Protein AF-A0A967H372-F1 (afdb_monomer_lite)

Structure (mmCIF, N/CA/C/O backbone):
data_AF-A0A967H372-F1
#
_entry.id   AF-A0A967H372-F1
#
loop_
_atom_site.group_PDB
_atom_site.id
_atom_site.type_symbol
_atom_site.label_atom_id
_atom_site.label_alt_id
_atom_site.label_comp_id
_atom_site.label_asym_id
_atom_site.label_entity_id
_atom_site.label_seq_id
_atom_site.pdbx_PDB_ins_code
_atom_site.Cartn_x
_atom_site.Cartn_y
_atom_site.Cartn_z
_atom_site.occupancy
_atom_site.B_iso_or_equiv
_atom_site.auth_seq_id
_atom_site.auth_comp_id
_atom_site.auth_asym_id
_atom_site.auth_atom_id
_atom_site.pdbx_PDB_model_num
ATOM 1 N N . SER A 1 1 ? 18.401 26.471 -6.586 1.00 37.19 1 SER A N 1
ATOM 2 C CA . SER A 1 1 ? 17.224 25.940 -5.876 1.00 37.19 1 SER A CA 1
ATOM 3 C C . SER A 1 1 ? 16.821 24.641 -6.549 1.00 37.19 1 SER A C 1
ATOM 5 O O . SER A 1 1 ? 16.124 24.672 -7.554 1.00 37.19 1 SER A O 1
ATOM 7 N N . THR A 1 2 ? 17.350 23.519 -6.067 1.00 37.66 2 THR A N 1
ATOM 8 C CA . THR A 1 2 ? 16.960 22.183 -6.534 1.00 37.66 2 THR A CA 1
ATOM 9 C C . THR A 1 2 ? 15.932 21.659 -5.548 1.00 37.66 2 THR A C 1
ATOM 11 O O . THR A 1 2 ? 16.202 21.631 -4.350 1.00 37.66 2 THR A O 1
ATOM 14 N N . SER A 1 3 ? 14.740 21.366 -6.053 1.00 44.00 3 SER A N 1
ATOM 15 C CA . SER A 1 3 ? 13.617 20.819 -5.302 1.00 44.00 3 SER A CA 1
ATOM 16 C C . SER A 1 3 ? 13.904 19.352 -4.998 1.00 44.00 3 SER A C 1
ATOM 18 O O . SER A 1 3 ? 14.007 18.556 -5.928 1.00 44.00 3 SER A O 1
ATOM 20 N N . ASP A 1 4 ? 14.081 19.033 -3.719 1.00 48.94 4 ASP A N 1
ATOM 21 C CA . ASP A 1 4 ? 14.175 17.662 -3.220 1.00 48.94 4 ASP A CA 1
ATOM 22 C C . ASP A 1 4 ? 12.768 17.050 -3.221 1.00 48.94 4 ASP A C 1
ATOM 24 O O . ASP A 1 4 ? 11.812 17.666 -2.734 1.00 48.94 4 ASP A O 1
ATOM 28 N N . ASP A 1 5 ? 12.649 15.871 -3.826 1.00 51.34 5 ASP A N 1
ATOM 29 C CA . ASP A 1 5 ? 11.422 15.088 -3.913 1.00 51.34 5 ASP A CA 1
ATOM 30 C C . ASP A 1 5 ? 10.842 14.844 -2.515 1.00 51.34 5 ASP A C 1
ATOM 32 O O . ASP A 1 5 ? 11.528 14.410 -1.589 1.00 51.34 5 ASP A O 1
ATOM 36 N N . GLY A 1 6 ? 9.554 15.157 -2.369 1.00 54.81 6 GLY A N 1
ATOM 37 C CA . GLY A 1 6 ? 8.835 15.179 -1.101 1.00 54.81 6 GLY A CA 1
ATOM 38 C C . GLY A 1 6 ? 8.739 13.814 -0.423 1.00 54.81 6 GLY A C 1
ATOM 39 O O . GLY A 1 6 ? 7.721 13.132 -0.524 1.00 54.81 6 GLY A O 1
ATOM 40 N N . ALA A 1 7 ? 9.755 13.456 0.356 1.00 52.56 7 ALA A N 1
ATOM 41 C CA . ALA A 1 7 ? 9.622 12.501 1.442 1.00 52.56 7 ALA A CA 1
ATOM 42 C C . ALA A 1 7 ? 8.916 13.203 2.613 1.00 52.56 7 ALA A C 1
ATOM 44 O O . ALA A 1 7 ? 9.516 13.978 3.357 1.00 52.56 7 ALA A O 1
ATOM 45 N N . VAL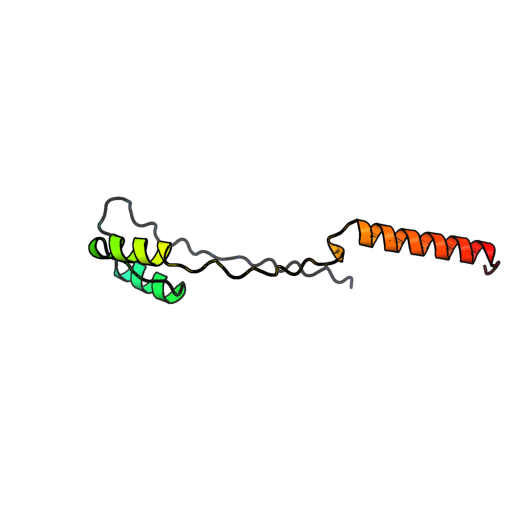 A 1 8 ? 7.613 12.963 2.764 1.00 54.59 8 VAL A N 1
ATOM 46 C CA . VAL A 1 8 ? 6.862 13.443 3.931 1.00 54.59 8 VAL A CA 1
ATOM 47 C C . VAL A 1 8 ? 7.182 12.530 5.114 1.00 54.59 8 VAL A C 1
ATOM 49 O O . VAL A 1 8 ? 6.526 11.513 5.340 1.00 54.59 8 VAL A O 1
ATOM 52 N N . GLU A 1 9 ? 8.218 12.885 5.870 1.00 55.53 9 GLU A N 1
ATOM 53 C CA . GLU A 1 9 ? 8.563 12.223 7.127 1.00 55.53 9 GLU A CA 1
ATOM 54 C C . GLU A 1 9 ? 7.509 12.572 8.192 1.00 55.53 9 GLU A C 1
ATOM 56 O O . GLU A 1 9 ? 7.556 13.609 8.855 1.00 55.53 9 GLU A O 1
ATOM 61 N N . THR A 1 10 ? 6.499 11.712 8.336 1.00 51.78 10 THR A N 1
ATOM 62 C CA . THR A 1 10 ? 5.481 11.863 9.382 1.00 51.78 10 THR A CA 1
ATOM 63 C C . THR A 1 10 ? 5.977 11.205 10.661 1.00 51.78 10 THR A C 1
ATOM 65 O O . THR A 1 10 ? 5.905 9.989 10.831 1.00 51.78 10 THR A O 1
ATOM 68 N N . LYS A 1 11 ? 6.468 12.020 11.594 1.00 49.56 11 LYS A N 1
ATOM 69 C CA . LYS A 1 11 ? 6.798 11.571 12.948 1.00 49.56 11 LYS A CA 1
ATOM 70 C C . LYS A 1 11 ? 5.505 11.311 13.722 1.00 49.56 11 LYS A C 1
ATOM 72 O O . LYS A 1 11 ? 4.915 12.236 14.277 1.00 49.56 11 LYS A O 1
ATOM 77 N N . ILE A 1 12 ? 5.064 10.055 13.780 1.00 55.81 12 ILE A N 1
ATOM 78 C CA . ILE A 1 12 ? 3.976 9.658 14.680 1.00 55.81 12 ILE A CA 1
ATOM 79 C C . ILE A 1 12 ? 4.515 9.714 16.109 1.00 55.81 12 ILE A C 1
ATOM 81 O O . ILE A 1 12 ? 5.259 8.840 16.552 1.00 55.81 12 ILE A O 1
ATOM 85 N N . ILE A 1 13 ? 4.168 10.779 16.833 1.00 48.78 13 ILE A N 1
ATOM 86 C CA . ILE A 1 13 ? 4.427 10.874 18.269 1.00 48.78 13 ILE A CA 1
ATOM 87 C C . ILE A 1 13 ? 3.372 10.018 18.967 1.00 48.78 13 ILE A C 1
ATOM 89 O O . ILE A 1 13 ? 2.345 10.516 19.418 1.00 48.78 13 ILE A O 1
ATOM 93 N N . ALA A 1 14 ? 3.621 8.713 19.047 1.00 53.38 14 ALA A N 1
ATOM 94 C CA . ALA A 1 14 ? 2.945 7.875 20.022 1.00 53.38 14 ALA A CA 1
ATOM 95 C C . ALA A 1 14 ? 3.471 8.300 21.400 1.00 53.38 14 ALA A C 1
ATOM 97 O O . ALA A 1 14 ? 4.537 7.861 21.834 1.00 53.38 14 ALA A O 1
ATOM 98 N N . GLN A 1 15 ? 2.781 9.236 22.060 1.00 52.38 15 GLN A N 1
ATOM 99 C CA . 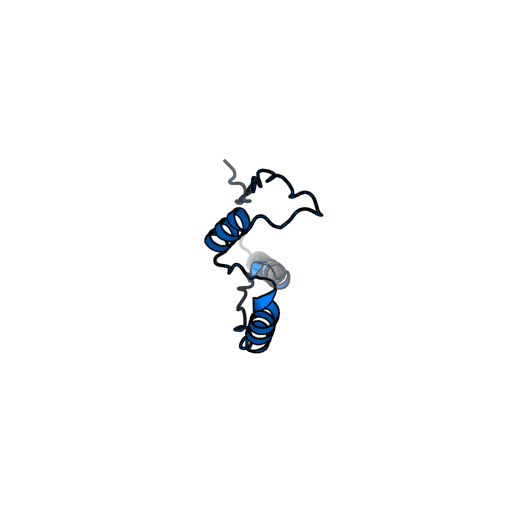GLN A 1 15 ? 3.010 9.480 23.480 1.00 52.38 15 GLN A CA 1
ATOM 100 C C . GLN A 1 15 ? 2.786 8.142 24.182 1.00 52.38 15 GLN A C 1
ATOM 102 O O . GLN A 1 15 ? 1.706 7.564 24.065 1.00 52.38 15 GLN A O 1
ATOM 107 N N . GLY A 1 16 ? 3.832 7.613 24.820 1.00 51.44 16 GLY A N 1
ATOM 108 C CA . GLY A 1 16 ? 3.777 6.343 25.531 1.00 51.44 16 GLY A CA 1
ATOM 109 C C . GLY A 1 16 ? 2.704 6.408 26.608 1.00 51.44 16 GLY A C 1
ATOM 110 O O . GLY A 1 16 ? 2.951 6.905 27.703 1.00 51.44 16 GLY A O 1
ATOM 111 N N . THR A 1 17 ? 1.506 5.936 26.272 1.00 53.06 17 THR A N 1
ATOM 112 C CA . THR A 1 17 ? 0.434 5.721 27.234 1.00 53.06 17 THR A CA 1
ATOM 113 C C . THR A 1 17 ? 0.908 4.647 28.195 1.00 53.06 17 THR A C 1
ATOM 115 O O . THR A 1 17 ? 1.465 3.624 27.795 1.00 53.06 17 THR A O 1
ATOM 118 N N . GLN A 1 18 ? 0.744 4.944 29.478 1.00 55.00 18 GLN A N 1
ATOM 119 C CA . GLN A 1 18 ? 1.062 4.088 30.605 1.00 55.00 18 GLN A CA 1
ATOM 120 C C . GLN A 1 18 ? 0.578 2.658 30.331 1.00 55.00 18 GLN A C 1
ATOM 122 O O . GLN A 1 18 ? -0.622 2.403 30.307 1.00 55.00 18 GLN A O 1
ATOM 127 N N . ILE A 1 19 ? 1.519 1.740 30.090 1.00 57.28 19 ILE A N 1
ATOM 128 C CA . ILE A 1 19 ? 1.218 0.323 29.868 1.00 57.28 19 ILE A CA 1
ATOM 129 C C . ILE A 1 19 ? 0.488 -0.173 31.118 1.00 57.28 19 ILE A C 1
ATOM 131 O O . ILE A 1 19 ? 1.047 -0.132 32.221 1.00 57.28 19 ILE A O 1
ATOM 135 N N . GLU A 1 20 ? -0.769 -0.592 30.964 1.00 57.34 20 GLU A N 1
ATOM 136 C CA . GLU A 1 20 ? -1.514 -1.232 32.043 1.00 57.34 20 GLU A CA 1
ATOM 137 C C . GLU A 1 20 ? -0.701 -2.422 32.558 1.00 57.34 20 GLU A C 1
ATOM 139 O O . GLU A 1 20 ? -0.237 -3.264 31.789 1.00 57.34 20 GLU A O 1
ATOM 144 N N . LYS A 1 21 ? -0.459 -2.473 33.872 1.00 58.47 21 LYS A N 1
ATOM 145 C CA . LYS A 1 21 ? 0.305 -3.567 34.475 1.00 58.47 21 LYS A CA 1
ATOM 146 C C . LYS A 1 21 ? -0.493 -4.861 34.322 1.00 58.47 21 LYS A C 1
ATOM 148 O O . LYS A 1 21 ? -1.502 -5.036 35.006 1.00 58.47 21 LYS A O 1
ATOM 153 N N . THR A 1 22 ? -0.007 -5.764 33.473 1.00 57.97 22 THR A N 1
ATOM 154 C CA . THR A 1 22 ? -0.528 -7.123 33.280 1.00 57.97 22 THR A CA 1
ATOM 155 C C . THR A 1 22 ? -0.858 -7.766 34.633 1.00 57.97 22 THR A C 1
ATOM 157 O O . THR A 1 22 ? 0.031 -7.925 35.470 1.00 57.97 22 THR A O 1
ATOM 160 N N . GLY A 1 23 ? -2.136 -8.090 34.869 1.00 59.75 23 GLY A N 1
ATOM 161 C CA . GLY A 1 23 ? -2.622 -8.723 36.107 1.00 59.75 23 GLY A CA 1
ATOM 162 C C . GLY A 1 23 ? -3.626 -7.913 36.942 1.00 59.75 23 GLY A C 1
ATOM 163 O O . GLY A 1 23 ? -4.131 -8.442 37.927 1.00 59.75 23 GLY A O 1
ATOM 164 N N . HIS A 1 24 ? -3.941 -6.669 36.569 1.00 58.75 24 HIS A N 1
ATOM 165 C CA . HIS A 1 24 ? -5.040 -5.888 37.165 1.00 58.75 24 HIS A CA 1
ATOM 166 C C . HIS A 1 24 ? -6.290 -5.949 36.270 1.00 58.75 24 HIS A C 1
ATOM 168 O O . HIS A 1 24 ? -6.142 -6.171 35.066 1.00 58.75 24 HIS A O 1
ATOM 174 N N . PRO A 1 25 ? -7.510 -5.786 36.822 1.00 64.38 25 PRO A N 1
ATOM 175 C CA . PRO A 1 25 ? -8.723 -5.713 36.009 1.00 64.38 25 PRO A CA 1
ATOM 176 C C . PRO A 1 25 ? -8.568 -4.637 34.928 1.00 64.38 25 PRO A C 1
ATOM 178 O O . PRO A 1 25 ? -8.051 -3.555 35.209 1.00 64.38 25 PRO A O 1
ATOM 181 N N . ALA A 1 26 ? -8.986 -4.965 33.701 1.00 70.56 26 ALA A N 1
ATOM 182 C CA . ALA A 1 26 ? -8.935 -4.052 32.562 1.00 70.56 26 ALA A CA 1
ATOM 183 C C . ALA A 1 26 ? -9.627 -2.725 32.904 1.00 70.56 26 ALA A C 1
ATOM 185 O O . ALA A 1 26 ? -10.602 -2.728 33.658 1.00 70.56 26 ALA A O 1
ATOM 186 N N . ARG A 1 27 ? -9.140 -1.607 32.353 1.00 79.19 27 ARG A N 1
ATOM 187 C CA . ARG A 1 27 ? -9.759 -0.286 32.533 1.00 79.19 27 ARG A CA 1
ATOM 188 C C . ARG A 1 27 ? -10.805 -0.043 31.435 1.00 79.19 27 ARG A C 1
ATOM 190 O O . ARG A 1 27 ? -10.442 0.353 30.324 1.00 79.19 27 ARG A O 1
ATOM 197 N N . PRO A 1 28 ? -12.103 -0.305 31.685 1.00 78.88 28 PRO A N 1
ATOM 198 C CA . PRO A 1 28 ? -13.134 -0.190 30.653 1.00 78.88 28 PRO A CA 1
ATOM 199 C C . PRO A 1 28 ? -13.314 1.253 30.159 1.00 78.88 28 PRO A C 1
ATOM 201 O O . PRO A 1 28 ? -13.719 1.455 29.020 1.00 78.88 28 PRO A O 1
ATOM 204 N N . ASP A 1 29 ? -12.969 2.241 30.990 1.00 80.25 29 ASP A N 1
ATOM 205 C CA . ASP A 1 29 ? -12.917 3.668 30.663 1.00 80.25 29 ASP A CA 1
ATOM 206 C C . ASP A 1 29 ? -11.955 3.958 29.502 1.00 80.25 29 ASP A C 1
ATOM 208 O O . ASP A 1 29 ? -12.331 4.617 28.535 1.00 80.25 29 ASP A O 1
ATOM 212 N N . VAL A 1 30 ? -10.743 3.400 29.552 1.00 83.12 30 VAL A N 1
ATOM 213 C CA . VAL A 1 30 ? -9.721 3.598 28.510 1.00 83.12 30 VAL A CA 1
ATOM 214 C C . VAL A 1 30 ? -10.081 2.830 27.238 1.00 83.12 30 VAL A C 1
ATOM 216 O O . VAL A 1 30 ? -9.907 3.332 26.129 1.00 83.12 30 VAL A O 1
ATOM 219 N N . LEU A 1 31 ? -10.625 1.618 27.378 1.00 83.81 31 LEU A N 1
ATOM 220 C CA . LEU A 1 31 ? -11.089 0.828 26.235 1.00 83.81 31 LEU A CA 1
ATOM 221 C C . LEU A 1 31 ? -12.230 1.528 25.484 1.00 83.81 31 LEU A C 1
ATOM 223 O O . LEU A 1 31 ? -12.253 1.491 24.253 1.00 83.81 31 LEU A O 1
ATOM 227 N N . ALA A 1 32 ? -13.140 2.192 26.203 1.00 84.56 32 ALA A N 1
ATOM 228 C CA . ALA A 1 32 ? -14.211 2.985 25.606 1.00 84.56 32 ALA A CA 1
ATOM 229 C C . ALA A 1 32 ? -13.656 4.146 24.772 1.00 84.56 32 ALA A C 1
ATOM 231 O O . ALA A 1 32 ? -14.013 4.269 23.600 1.00 84.56 32 ALA A O 1
ATOM 232 N N . GLU A 1 33 ? -12.717 4.918 25.319 1.00 82.69 33 GLU A N 1
ATOM 233 C CA . GLU A 1 33 ? -12.067 6.021 24.600 1.00 82.69 33 GLU A CA 1
ATOM 234 C C . GLU A 1 33 ? -11.321 5.532 23.344 1.00 82.69 33 GLU A C 1
ATOM 236 O O . GLU A 1 33 ? -11.479 6.077 22.249 1.00 82.69 33 GLU A O 1
ATOM 241 N N . LEU A 1 34 ? -10.561 4.439 23.460 1.00 84.12 34 LEU A N 1
ATOM 242 C CA . LEU A 1 34 ? -9.850 3.846 22.324 1.00 84.12 34 LEU A CA 1
ATOM 243 C C . LEU A 1 34 ? -10.805 3.333 21.241 1.00 84.12 34 LEU A C 1
ATOM 245 O O . LEU A 1 34 ? -10.503 3.439 20.048 1.00 84.12 34 LEU A O 1
ATOM 249 N N . SER A 1 35 ? -11.954 2.780 21.631 1.00 85.12 35 SER A N 1
ATOM 250 C CA . SER A 1 35 ? -12.964 2.311 20.681 1.00 85.12 35 SER A CA 1
ATOM 251 C C . SER A 1 35 ? -13.584 3.468 19.893 1.00 85.12 35 SER A C 1
ATOM 253 O O . SER A 1 35 ? -13.758 3.349 18.681 1.00 85.12 35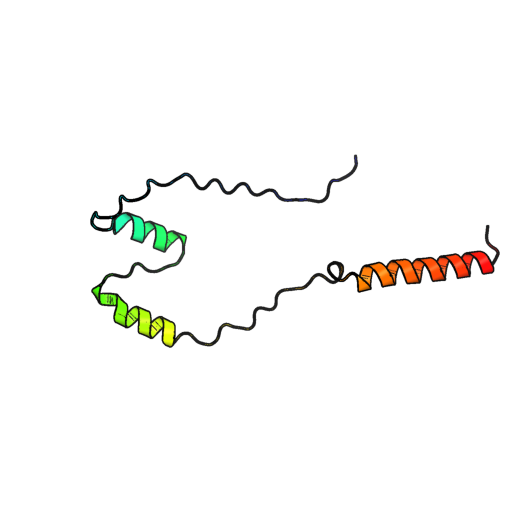 SER A O 1
ATOM 255 N N . GLU A 1 36 ? -13.804 4.620 20.533 1.00 84.88 36 GLU A N 1
ATOM 256 C CA . GLU A 1 36 ? -14.323 5.823 19.881 1.00 84.88 36 GLU A CA 1
ATOM 257 C C . GLU A 1 36 ? -13.336 6.358 18.832 1.00 84.88 36 GLU A C 1
ATOM 259 O O . GLU A 1 36 ? -13.715 6.631 17.690 1.00 84.88 36 GLU A O 1
ATOM 264 N N . VAL A 1 37 ? -12.044 6.415 19.175 1.00 86.50 37 VAL A N 1
ATOM 265 C CA . VAL A 1 37 ? -10.990 6.907 18.273 1.00 86.50 37 VAL A CA 1
ATOM 266 C C . VAL A 1 37 ? -10.727 5.946 17.107 1.00 86.50 37 VAL A C 1
ATOM 268 O O . VAL A 1 37 ? -10.543 6.381 15.968 1.00 86.50 37 VAL A O 1
ATOM 271 N N . SER A 1 38 ? -10.722 4.636 17.361 1.00 82.50 38 SER A N 1
ATOM 272 C CA . SER A 1 38 ? -10.462 3.608 16.339 1.00 82.50 38 SER A CA 1
ATOM 273 C C . SER A 1 38 ? -11.692 3.234 15.505 1.00 82.50 38 SER A C 1
ATOM 275 O O . SER A 1 38 ? -11.560 2.466 14.550 1.00 82.50 38 SER A O 1
ATOM 277 N N . ARG A 1 39 ? -12.878 3.772 15.841 1.00 83.06 39 ARG A N 1
ATOM 278 C CA . ARG A 1 39 ? -14.188 3.312 15.335 1.00 83.06 39 ARG A CA 1
ATOM 279 C C . ARG A 1 39 ? -14.419 1.814 15.588 1.00 83.06 39 ARG A C 1
ATOM 281 O O . ARG A 1 39 ? -15.051 1.133 14.783 1.00 83.06 39 ARG A O 1
ATOM 288 N N . GLY A 1 40 ? -13.853 1.307 16.680 1.00 84.00 40 GLY A N 1
ATOM 289 C CA . GLY A 1 40 ? -14.025 -0.056 17.163 1.00 84.00 40 GLY A CA 1
ATOM 290 C C . GLY A 1 40 ? -15.208 -0.186 18.125 1.00 84.00 40 GLY A C 1
ATOM 291 O O . GLY A 1 40 ? -15.999 0.736 18.305 1.00 84.00 40 GLY A O 1
ATOM 292 N N . LYS A 1 41 ? -15.314 -1.345 18.776 1.00 83.81 41 LYS A N 1
ATOM 293 C CA . LYS A 1 41 ? -16.348 -1.668 19.771 1.00 83.81 41 LYS A CA 1
ATOM 294 C C . LYS A 1 41 ? -15.680 -2.261 21.011 1.00 83.81 41 LYS A C 1
ATOM 296 O O . LYS A 1 41 ? -14.810 -3.119 20.876 1.00 83.8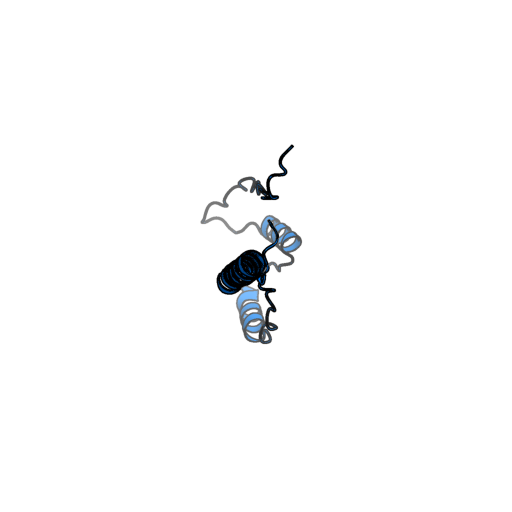1 41 LYS A O 1
ATOM 301 N N . VAL A 1 42 ? -16.084 -1.818 22.204 1.00 85.31 42 VAL A N 1
ATOM 302 C CA . VAL A 1 42 ? -15.692 -2.465 23.468 1.00 85.31 42 VAL A CA 1
ATOM 303 C C . VAL A 1 42 ? -16.510 -3.739 23.636 1.00 85.31 42 VAL A C 1
ATOM 305 O O . VAL A 1 42 ? -17.729 -3.715 23.484 1.00 85.31 42 VAL A O 1
ATOM 308 N N . VAL A 1 43 ? -15.838 -4.847 23.935 1.00 84.12 43 VAL A N 1
ATOM 309 C CA . VAL A 1 43 ? -16.445 -6.176 24.067 1.00 84.12 43 VAL A CA 1
ATOM 310 C C . VAL A 1 43 ? -16.122 -6.707 25.456 1.00 84.12 43 VAL A C 1
ATOM 312 O O . VAL A 1 43 ? -14.970 -6.640 25.890 1.00 84.12 43 VAL A O 1
ATOM 315 N N . THR A 1 44 ? -17.134 -7.197 26.170 1.00 84.81 44 THR A N 1
ATOM 316 C CA . THR A 1 44 ? -16.948 -7.830 27.481 1.00 84.81 44 THR A CA 1
ATOM 317 C C . THR A 1 44 ? -16.723 -9.337 27.329 1.00 84.81 44 THR A C 1
ATOM 319 O O . THR A 1 44 ? -16.892 -9.890 26.244 1.00 84.81 44 THR A O 1
ATOM 322 N N . ALA A 1 45 ? -16.323 -10.025 28.404 1.00 81.81 45 ALA A N 1
ATOM 323 C CA . ALA A 1 45 ? -16.089 -11.473 28.356 1.00 81.81 45 ALA A CA 1
ATOM 324 C C . ALA A 1 45 ? -17.342 -12.267 27.933 1.00 81.81 45 ALA A C 1
ATOM 326 O O . ALA A 1 45 ? -17.213 -13.281 27.252 1.00 81.81 45 ALA A O 1
ATOM 327 N N . ASP A 1 46 ? -18.533 -11.771 28.276 1.00 85.25 46 ASP A N 1
ATOM 328 C CA . ASP A 1 46 ? -19.815 -12.401 27.945 1.00 85.25 46 ASP A CA 1
ATOM 329 C C . ASP A 1 46 ? -20.200 -12.227 26.460 1.00 85.25 46 ASP A C 1
ATOM 331 O O . ASP A 1 46 ? -20.989 -12.999 25.921 1.00 85.25 46 ASP A O 1
ATOM 335 N N . ASP A 1 47 ? -19.610 -11.246 25.769 1.00 84.50 47 ASP A N 1
ATOM 336 C CA . ASP A 1 47 ? -19.915 -10.908 24.372 1.00 84.50 47 ASP A CA 1
ATOM 337 C C . ASP A 1 47 ? -18.988 -11.610 23.357 1.00 84.50 47 ASP A C 1
ATOM 339 O O . ASP A 1 47 ? -19.136 -11.431 22.142 1.00 84.50 47 ASP A O 1
ATOM 343 N N . LEU A 1 48 ? -18.011 -12.396 23.829 1.00 85.25 48 LEU A N 1
ATOM 344 C CA . LEU A 1 48 ? -16.984 -13.019 22.984 1.00 85.25 48 LEU A CA 1
ATOM 345 C C . LEU A 1 48 ? -17.569 -13.984 21.947 1.00 85.25 48 LEU A C 1
ATOM 347 O O . LEU A 1 48 ? -17.128 -13.979 20.797 1.00 85.25 48 LEU A O 1
ATOM 351 N N . ASP A 1 49 ? -18.581 -14.768 22.320 1.00 85.62 49 ASP A N 1
ATOM 352 C CA . ASP A 1 49 ? -19.236 -15.709 21.403 1.00 85.62 49 ASP A CA 1
ATOM 353 C C . ASP A 1 49 ? -19.980 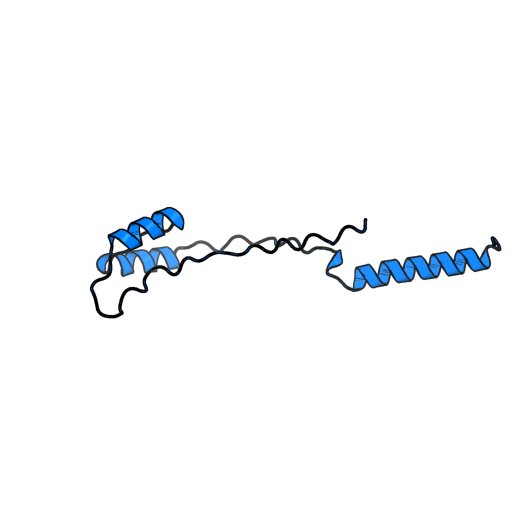-14.980 20.276 1.00 85.62 49 ASP A C 1
ATOM 355 O O . ASP A 1 49 ? -19.939 -15.392 19.112 1.00 85.62 49 ASP A O 1
ATOM 359 N N . ALA A 1 50 ? -20.626 -13.855 20.598 1.00 86.50 50 ALA A N 1
ATOM 360 C CA . ALA A 1 50 ? -21.312 -13.022 19.617 1.00 86.50 50 ALA A CA 1
ATOM 361 C C . ALA A 1 50 ? -20.315 -12.339 18.666 1.00 86.50 50 ALA A C 1
ATOM 363 O O . ALA A 1 50 ? -20.544 -12.315 17.457 1.00 86.50 50 ALA A O 1
ATOM 364 N N . LEU A 1 51 ? -19.187 -11.847 19.194 1.00 87.31 51 LEU A N 1
ATOM 365 C CA . LEU A 1 51 ? -18.105 -11.267 18.395 1.00 87.31 51 LEU A CA 1
ATOM 366 C C . LEU A 1 51 ? -17.486 -12.299 17.446 1.00 87.31 51 LEU A C 1
ATOM 368 O O . LEU A 1 51 ? -17.260 -12.003 16.276 1.00 87.31 51 LEU A O 1
ATOM 372 N N . ALA A 1 52 ? -17.211 -13.510 17.935 1.00 85.62 52 ALA A N 1
ATOM 373 C CA . ALA A 1 52 ? -16.647 -14.573 17.112 1.00 85.62 52 ALA A CA 1
ATOM 374 C C . ALA A 1 52 ? -17.567 -14.876 15.925 1.00 85.62 52 ALA A C 1
ATOM 376 O O . ALA A 1 52 ? -17.109 -14.947 14.786 1.00 85.62 52 ALA A O 1
ATOM 377 N N . ARG A 1 53 ? -18.875 -14.981 16.178 1.00 88.94 53 ARG A N 1
ATOM 378 C CA . ARG A 1 53 ? -19.875 -15.189 15.131 1.00 88.94 53 ARG A CA 1
ATOM 379 C C . ARG A 1 53 ? -19.918 -14.041 14.122 1.00 88.94 53 ARG A C 1
ATOM 381 O O . ARG A 1 53 ? -19.917 -14.309 12.927 1.00 88.94 53 ARG A O 1
ATOM 388 N N . GLU A 1 54 ? -19.891 -12.795 14.587 1.00 86.31 54 GLU A N 1
ATOM 389 C CA . GLU A 1 54 ? -19.828 -11.600 13.733 1.00 86.31 54 GLU A CA 1
ATOM 390 C C . GLU A 1 54 ? -18.593 -11.624 12.814 1.00 86.31 54 GLU A C 1
ATOM 392 O O . GLU A 1 54 ? -18.700 -11.331 11.626 1.00 86.31 54 GLU A O 1
ATOM 397 N N . ILE A 1 55 ? -17.435 -12.055 13.332 1.00 85.88 55 ILE A N 1
ATOM 398 C CA . ILE A 1 55 ? -16.202 -12.203 12.545 1.00 85.88 55 ILE A CA 1
ATOM 399 C C . ILE A 1 55 ? -16.343 -13.296 11.475 1.00 85.88 55 ILE A C 1
ATOM 401 O O . ILE A 1 55 ? -15.880 -13.117 10.351 1.00 85.88 55 ILE A O 1
ATOM 405 N N . TYR A 1 56 ? -16.980 -14.424 11.796 1.00 85.31 56 TYR A N 1
ATOM 406 C CA . TYR A 1 56 ? -17.210 -15.499 10.822 1.00 85.31 56 TYR A CA 1
ATOM 407 C C . TYR A 1 56 ? -18.256 -15.143 9.758 1.00 85.31 56 TYR A C 1
ATOM 409 O O . TYR A 1 56 ? -18.202 -15.677 8.653 1.00 85.31 56 TYR A O 1
ATOM 417 N N . GLU A 1 57 ? -19.197 -14.255 10.079 1.00 90.06 57 GLU A N 1
ATOM 418 C CA . GLU A 1 57 ? -20.237 -13.776 9.163 1.00 90.06 57 GLU A CA 1
ATOM 419 C C . GLU A 1 57 ? -19.773 -12.583 8.302 1.00 90.06 57 GLU A C 1
ATOM 421 O O . GLU A 1 57 ? -20.532 -12.108 7.451 1.00 90.06 57 GLU A O 1
ATOM 426 N N . LEU A 1 58 ? -18.530 -12.107 8.475 1.00 85.06 58 LEU A N 1
ATOM 427 C CA . LEU A 1 58 ? -17.965 -11.046 7.642 1.00 85.06 58 LEU A CA 1
ATOM 428 C C . LEU A 1 58 ? -17.987 -11.468 6.161 1.00 85.06 58 LEU A C 1
ATOM 430 O O . LEU A 1 58 ? -17.444 -12.519 5.807 1.00 85.06 58 LEU A O 1
ATOM 434 N N . PRO A 1 59 ? -18.576 -10.650 5.269 1.00 83.06 59 PRO A N 1
ATOM 435 C CA . PRO A 1 59 ? -18.535 -10.919 3.841 1.00 83.06 59 PRO A CA 1
ATOM 436 C C . PRO A 1 59 ? -17.092 -10.852 3.338 1.00 83.06 59 PRO A C 1
ATOM 438 O O . PRO A 1 59 ? -16.252 -10.158 3.920 1.00 83.06 59 PRO A O 1
ATOM 441 N N . GLU A 1 60 ? -16.815 -11.530 2.222 1.00 81.50 60 GLU A N 1
ATOM 442 C CA . GLU A 1 60 ? -15.495 -11.469 1.599 1.00 81.50 60 GLU A CA 1
ATOM 443 C C . GLU A 1 60 ? -15.059 -10.005 1.402 1.00 81.50 60 GLU A C 1
ATOM 445 O O . GLU A 1 60 ? -15.843 -9.176 0.912 1.00 81.50 60 GLU A O 1
ATOM 450 N N . PRO A 1 61 ? -13.825 -9.651 1.808 1.00 79.00 61 PRO A N 1
ATOM 451 C CA . PRO A 1 61 ? -13.343 -8.291 1.675 1.00 79.00 61 PRO A CA 1
ATOM 452 C C . PRO A 1 61 ? -13.376 -7.895 0.201 1.00 79.00 61 PRO A C 1
ATOM 454 O O . PRO A 1 61 ? -12.953 -8.651 -0.675 1.00 79.00 61 PRO A O 1
ATOM 457 N N . ARG A 1 62 ? -13.869 -6.684 -0.083 1.00 80.75 62 ARG A N 1
ATOM 458 C CA . ARG A 1 62 ? -13.872 -6.166 -1.455 1.00 80.75 62 ARG A CA 1
ATOM 459 C C . ARG A 1 62 ? -12.446 -6.208 -2.016 1.00 80.75 62 ARG A C 1
ATOM 461 O O . ARG A 1 62 ? -11.521 -5.841 -1.285 1.00 80.75 62 ARG A O 1
ATOM 468 N N . PRO A 1 63 ? -12.264 -6.590 -3.294 1.00 79.69 63 PRO A N 1
ATOM 469 C CA . PRO A 1 63 ? -10.952 -6.571 -3.920 1.00 79.69 63 PRO A CA 1
ATOM 470 C C . PRO A 1 63 ? -10.362 -5.169 -3.775 1.00 79.69 63 PRO A C 1
ATOM 472 O O . PRO A 1 63 ? -10.938 -4.178 -4.232 1.00 79.69 63 PRO A O 1
ATOM 475 N N . GLN A 1 64 ? -9.237 -5.083 -3.071 1.00 83.00 64 GLN A N 1
ATOM 476 C CA . GLN A 1 64 ? -8.526 -3.828 -2.891 1.00 83.00 64 GLN A CA 1
ATOM 477 C C . GLN A 1 64 ? -7.775 -3.543 -4.185 1.00 83.00 64 GLN A C 1
ATOM 479 O O . GLN A 1 64 ? -6.813 -4.229 -4.528 1.00 83.00 64 GLN A O 1
ATOM 484 N N . VAL A 1 65 ? -8.240 -2.544 -4.929 1.00 82.69 65 VAL A N 1
ATOM 485 C CA . VAL A 1 65 ? -7.542 -2.067 -6.122 1.00 82.69 65 VAL A CA 1
ATOM 486 C C . VAL A 1 65 ? -6.422 -1.155 -5.638 1.00 82.69 65 VAL A C 1
ATOM 488 O O . VAL A 1 65 ? -6.646 0.022 -5.370 1.00 82.69 65 VAL A O 1
ATOM 491 N N . ILE A 1 66 ? -5.231 -1.714 -5.440 1.00 83.94 66 ILE A N 1
ATOM 492 C CA . ILE A 1 66 ? -4.051 -0.924 -5.087 1.00 83.94 66 ILE A CA 1
ATOM 493 C C . ILE A 1 66 ? -3.506 -0.342 -6.397 1.00 83.94 66 ILE A C 1
ATOM 495 O O . ILE A 1 66 ? -3.083 -1.113 -7.262 1.00 83.94 66 ILE A O 1
ATOM 499 N N . PRO A 1 67 ? -3.546 0.988 -6.603 1.00 82.00 67 PRO A N 1
ATOM 500 C CA . PRO A 1 67 ? -2.995 1.583 -7.809 1.00 82.00 67 PRO A CA 1
ATOM 501 C C . PRO A 1 67 ? -1.477 1.383 -7.816 1.00 82.00 67 PRO A C 1
ATOM 503 O O . PRO A 1 67 ? -0.757 1.959 -7.003 1.00 82.00 67 PRO A O 1
ATOM 506 N N . GLN A 1 68 ? -0.986 0.566 -8.745 1.00 85.31 68 GLN A N 1
ATOM 507 C CA . GLN A 1 68 ? 0.443 0.418 -8.988 1.00 85.31 68 GLN A CA 1
ATOM 508 C C . GLN A 1 68 ? 0.907 1.569 -9.887 1.00 85.31 68 GLN A C 1
ATOM 510 O O . GLN A 1 68 ? 0.381 1.767 -10.984 1.00 85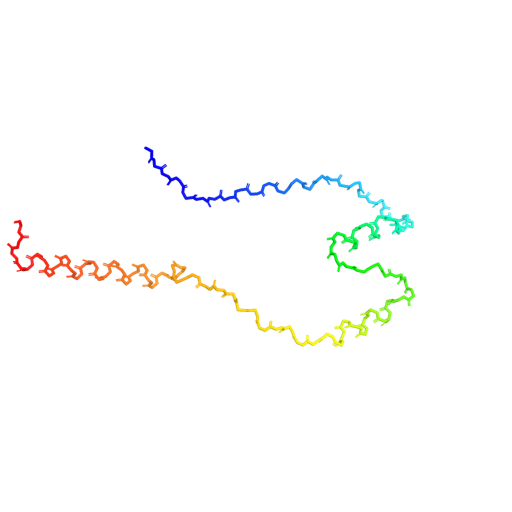.31 68 GLN A O 1
ATOM 515 N N . ALA A 1 69 ? 1.898 2.340 -9.441 1.00 86.56 69 ALA A N 1
ATOM 516 C CA . ALA A 1 69 ? 2.519 3.344 -10.296 1.00 86.56 69 ALA A CA 1
ATOM 517 C C . ALA A 1 69 ? 3.284 2.648 -11.432 1.00 86.56 69 ALA A C 1
ATOM 519 O O . ALA A 1 69 ? 4.144 1.813 -11.160 1.00 86.56 69 ALA A O 1
ATOM 520 N N . LEU A 1 70 ? 3.044 3.034 -12.692 1.00 80.94 70 LEU A N 1
ATOM 521 C CA . LEU A 1 70 ? 3.792 2.490 -13.839 1.00 80.94 70 LEU A CA 1
ATOM 522 C C . LEU A 1 70 ? 5.309 2.730 -13.713 1.00 80.94 70 LEU A C 1
ATOM 524 O O . LEU A 1 70 ? 6.111 1.926 -14.171 1.00 80.94 70 LEU A O 1
ATOM 528 N N . TRP A 1 71 ? 5.711 3.800 -13.023 1.00 85.44 71 TRP A N 1
ATOM 529 C CA . TRP A 1 71 ? 7.112 4.109 -12.714 1.00 85.44 71 TRP A CA 1
ATOM 530 C C . TRP A 1 71 ? 7.795 3.080 -11.803 1.00 85.44 71 TRP A C 1
ATOM 532 O O . TRP A 1 71 ? 9.019 3.055 -11.730 1.00 85.44 71 TRP A O 1
ATOM 542 N N . SER A 1 72 ? 7.022 2.236 -11.112 1.00 83.38 72 SER A N 1
ATOM 543 C CA . SER A 1 72 ? 7.548 1.162 -10.267 1.00 83.38 72 SER A CA 1
ATOM 544 C C . SER A 1 72 ? 8.103 -0.009 -11.080 1.00 83.38 72 SER A C 1
ATOM 546 O O . SER A 1 72 ? 8.768 -0.876 -10.512 1.00 83.38 72 SER A O 1
ATOM 548 N N . GLU A 1 73 ? 7.823 -0.071 -12.382 1.00 88.69 73 GLU A N 1
ATOM 549 C CA . GLU A 1 73 ? 8.307 -1.135 -13.249 1.00 88.69 73 GLU A CA 1
ATOM 550 C C . GLU A 1 73 ? 9.597 -0.710 -13.961 1.00 88.69 73 GLU A C 1
ATOM 552 O O . GLU A 1 73 ? 9.634 0.264 -14.716 1.00 88.69 73 GLU A O 1
ATOM 557 N N . TRP A 1 74 ? 10.674 -1.484 -13.786 1.00 92.31 74 TRP A N 1
ATOM 558 C CA . TRP A 1 74 ? 11.945 -1.234 -14.483 1.00 92.31 74 TRP A CA 1
ATOM 559 C C . TRP A 1 74 ? 11.787 -1.293 -16.018 1.00 92.31 74 TRP A C 1
ATOM 561 O O . TRP A 1 74 ? 12.504 -0.612 -16.752 1.00 92.31 74 TRP A O 1
ATOM 571 N N . SER A 1 75 ? 10.792 -2.029 -16.521 1.00 92.31 75 SER A N 1
ATOM 572 C CA . SER A 1 75 ? 10.428 -2.075 -17.944 1.00 92.31 75 SER A CA 1
ATOM 573 C C . SER A 1 75 ? 10.142 -0.683 -18.527 1.00 92.31 75 SER A C 1
ATOM 575 O O . SER A 1 75 ? 10.590 -0.383 -19.634 1.00 92.31 75 SER A O 1
ATOM 577 N N . VAL A 1 76 ? 9.461 0.193 -17.782 1.00 93.81 76 VAL A N 1
ATOM 578 C CA . VAL A 1 76 ? 9.104 1.549 -18.226 1.00 93.81 76 VAL A CA 1
ATOM 579 C C . VAL A 1 76 ? 10.350 2.422 -18.356 1.00 93.81 76 VAL A C 1
ATOM 581 O O . VAL A 1 76 ? 10.539 3.084 -19.380 1.00 93.81 76 VAL A O 1
ATOM 584 N N . ALA A 1 77 ? 11.249 2.364 -17.370 1.00 92.94 77 ALA A N 1
ATOM 585 C CA . ALA A 1 77 ? 12.528 3.067 -17.427 1.00 92.94 77 ALA A CA 1
ATOM 586 C C . ALA A 1 77 ? 13.407 2.557 -18.585 1.00 92.94 77 ALA A C 1
ATOM 588 O O . ALA A 1 77 ? 13.959 3.354 -19.345 1.00 92.94 77 ALA A O 1
ATOM 589 N N . ALA A 1 78 ? 13.492 1.235 -18.768 1.00 95.12 78 ALA A N 1
ATOM 590 C CA . ALA A 1 78 ? 14.243 0.627 -19.865 1.00 95.12 78 ALA A CA 1
ATOM 591 C C . ALA A 1 78 ? 13.676 1.019 -21.241 1.00 95.12 78 ALA A C 1
ATOM 593 O O . ALA A 1 78 ? 14.439 1.335 -22.153 1.00 95.12 78 ALA A O 1
ATOM 594 N N . SER A 1 79 ? 12.348 1.057 -21.377 1.00 95.94 79 SER A N 1
ATOM 595 C CA . SER A 1 79 ? 11.662 1.472 -22.605 1.00 95.94 79 SER A CA 1
ATOM 596 C C . SER A 1 79 ? 11.970 2.927 -22.968 1.00 95.94 79 SER A C 1
ATOM 598 O O . SER A 1 79 ? 12.360 3.208 -24.100 1.00 95.94 79 SER A O 1
ATOM 600 N N . LEU A 1 80 ? 11.896 3.851 -22.001 1.00 95.38 80 LEU A N 1
ATOM 601 C CA . LEU A 1 80 ? 12.235 5.264 -22.210 1.00 95.38 80 LEU A CA 1
ATOM 602 C C . LEU A 1 80 ? 13.685 5.452 -22.673 1.00 95.38 80 LEU A C 1
ATOM 604 O O . LEU A 1 80 ? 13.935 6.163 -23.648 1.00 95.38 80 LEU A O 1
ATOM 608 N N . VAL A 1 81 ? 14.638 4.791 -22.009 1.00 96.50 81 VAL A N 1
ATOM 609 C CA . VAL A 1 81 ? 16.060 4.851 -22.387 1.00 96.50 81 VAL A CA 1
ATOM 610 C C . VAL A 1 81 ? 16.287 4.233 -23.769 1.00 96.50 81 VAL A C 1
ATOM 612 O O . VAL A 1 81 ? 17.028 4.795 -24.575 1.00 96.50 81 VAL A O 1
ATOM 615 N N . GLY A 1 82 ? 15.625 3.115 -24.076 1.00 97.12 82 GLY A N 1
ATOM 616 C CA . GLY A 1 82 ? 15.696 2.464 -25.383 1.00 97.12 82 GLY A CA 1
ATOM 617 C C . GLY A 1 82 ? 15.171 3.354 -26.510 1.00 97.12 82 GLY A C 1
ATOM 618 O O . GLY A 1 82 ? 15.859 3.552 -27.512 1.00 97.12 82 GLY A O 1
ATOM 619 N N . LEU A 1 83 ? 13.995 3.958 -26.327 1.00 96.75 83 LEU A N 1
ATOM 620 C CA . LEU A 1 83 ? 13.419 4.914 -27.276 1.00 96.75 83 LEU A CA 1
ATOM 621 C C . LEU A 1 83 ? 14.335 6.125 -27.481 1.00 96.75 83 LEU A C 1
ATOM 623 O O . LEU A 1 83 ? 14.556 6.546 -28.618 1.00 96.75 83 LEU A O 1
ATOM 627 N N . LEU A 1 84 ? 14.919 6.649 -26.401 1.00 96.44 84 LEU A N 1
ATOM 628 C CA . LEU A 1 84 ? 15.867 7.757 -26.472 1.00 96.44 84 LEU A CA 1
ATOM 629 C C . LEU A 1 84 ? 17.132 7.374 -27.249 1.00 96.44 84 LEU A C 1
ATOM 631 O O . LEU A 1 84 ? 17.591 8.153 -28.083 1.00 96.44 84 LEU A O 1
ATOM 635 N N . ALA A 1 85 ? 17.682 6.181 -27.017 1.00 96.06 85 ALA A N 1
ATOM 636 C CA . ALA A 1 85 ? 18.849 5.688 -27.740 1.00 96.06 85 ALA A CA 1
ATOM 637 C C . ALA A 1 85 ? 18.561 5.551 -29.242 1.00 96.06 85 ALA A C 1
ATOM 639 O O . ALA A 1 85 ? 19.343 6.033 -30.062 1.00 96.06 85 ALA A O 1
ATOM 640 N N . VAL A 1 86 ? 17.411 4.972 -29.608 1.00 95.88 86 VAL A N 1
ATOM 641 C CA . VAL A 1 86 ? 16.969 4.857 -31.008 1.00 95.88 86 VAL A CA 1
ATOM 642 C C . VAL A 1 86 ? 16.822 6.235 -31.647 1.00 95.88 86 VAL A C 1
ATOM 644 O O . VAL A 1 86 ? 17.339 6.462 -32.741 1.00 95.88 86 VAL A O 1
ATOM 647 N N . PHE A 1 87 ? 16.184 7.180 -30.952 1.00 92.38 87 PHE A N 1
ATOM 648 C CA . PHE A 1 87 ? 16.060 8.559 -31.417 1.00 92.38 87 PHE A CA 1
ATOM 649 C C . PHE A 1 87 ? 17.430 9.212 -31.645 1.00 92.38 87 PHE A C 1
ATOM 651 O O . PHE A 1 87 ? 17.654 9.863 -32.664 1.00 92.38 87 PHE A O 1
ATOM 658 N N . TRP A 1 88 ? 18.371 9.015 -30.722 1.00 91.12 88 TRP A N 1
ATOM 659 C CA . TRP A 1 88 ? 19.710 9.592 -30.810 1.00 91.12 88 TRP A CA 1
ATOM 660 C C . TRP A 1 88 ? 20.521 9.001 -31.968 1.00 91.12 88 TRP A C 1
ATOM 662 O O . TRP A 1 88 ? 21.206 9.736 -32.679 1.00 91.12 88 TRP A O 1
ATOM 672 N N . ILE A 1 89 ? 20.402 7.691 -32.200 1.00 92.25 89 ILE A N 1
ATOM 673 C CA . ILE A 1 89 ? 21.010 7.004 -33.346 1.00 92.25 89 ILE A CA 1
ATOM 674 C C . ILE A 1 89 ? 20.406 7.528 -34.650 1.00 92.25 89 ILE A C 1
ATOM 676 O O . ILE A 1 89 ? 21.150 7.932 -35.541 1.00 92.25 89 ILE A O 1
ATOM 680 N N . GLY A 1 90 ? 19.075 7.597 -34.746 1.00 89.31 90 GLY A N 1
ATOM 681 C CA . GLY A 1 90 ? 18.389 8.157 -35.911 1.00 89.31 90 GLY A CA 1
ATOM 682 C C . GLY A 1 90 ? 18.821 9.597 -36.196 1.00 89.31 90 GLY A C 1
ATOM 683 O O . GLY A 1 90 ? 19.138 9.940 -37.333 1.00 89.31 90 GLY A O 1
ATOM 684 N N . ARG A 1 91 ? 18.948 10.426 -35.154 1.00 87.25 91 ARG A N 1
ATOM 685 C CA . ARG A 1 91 ? 19.440 11.803 -35.275 1.00 87.25 91 ARG A CA 1
ATOM 686 C C . ARG A 1 91 ? 20.895 11.876 -35.740 1.00 87.25 91 ARG A C 1
ATOM 688 O O . ARG A 1 91 ? 21.220 12.737 -36.550 1.00 87.25 91 ARG A O 1
ATOM 695 N N . LYS A 1 92 ? 21.759 10.967 -35.280 1.00 81.81 92 LYS A N 1
ATOM 696 C CA . LYS A 1 92 ? 23.159 10.887 -35.726 1.00 81.81 92 LYS A CA 1
ATOM 697 C C . LYS A 1 92 ? 23.273 10.485 -37.202 1.00 81.81 92 LYS A C 1
ATOM 699 O O . LYS A 1 92 ? 24.189 10.937 -37.881 1.00 81.81 92 LYS A O 1
ATOM 704 N N . LEU A 1 93 ? 22.347 9.666 -37.699 1.00 82.94 93 LEU A N 1
ATOM 705 C CA . LEU A 1 93 ? 22.298 9.233 -39.100 1.00 82.94 93 LEU A CA 1
ATOM 706 C C . LEU A 1 93 ? 21.690 10.293 -40.033 1.00 82.94 93 LEU A C 1
ATOM 708 O O . LEU A 1 93 ? 22.115 10.397 -41.178 1.00 82.94 93 LEU A O 1
ATOM 712 N N . ASN A 1 94 ? 20.759 11.117 -39.540 1.00 81.69 94 ASN A N 1
ATOM 713 C CA . ASN A 1 94 ? 20.133 12.203 -40.308 1.00 81.69 94 ASN A CA 1
ATOM 714 C C . ASN A 1 94 ? 21.012 13.459 -40.488 1.00 81.69 94 ASN A C 1
ATOM 716 O O . ASN A 1 94 ? 20.552 14.450 -41.050 1.00 81.69 94 ASN A O 1
ATOM 720 N N . GLY A 1 95 ? 22.274 13.436 -40.050 1.00 65.88 95 GLY A N 1
ATOM 721 C CA . GLY A 1 95 ? 23.277 14.432 -40.447 1.00 65.88 95 GLY A CA 1
ATOM 722 C C . GLY A 1 95 ? 23.154 15.828 -39.821 1.00 65.88 95 GLY A C 1
ATOM 723 O O . GLY A 1 95 ? 23.922 16.710 -40.189 1.00 65.88 95 GLY A O 1
ATOM 724 N N . THR A 1 96 ? 22.247 16.054 -38.869 1.00 59.41 96 THR A N 1
ATOM 725 C CA . THR A 1 96 ? 22.145 17.333 -38.145 1.00 59.41 96 THR A CA 1
ATOM 726 C C . THR A 1 96 ? 23.039 17.328 -36.905 1.00 59.41 96 THR A C 1
ATOM 728 O O . THR A 1 96 ? 22.639 16.821 -35.848 1.00 59.41 96 THR A O 1
ATOM 731 N N . PHE A 1 97 ? 24.246 17.873 -37.067 1.00 57.75 97 PHE A N 1
ATOM 732 C CA . PHE A 1 97 ? 25.041 18.469 -35.991 1.00 57.75 97 PHE A CA 1
ATOM 733 C C . PHE A 1 97 ? 24.706 19.954 -35.871 1.00 57.75 97 PHE A C 1
ATOM 735 O O . PHE A 1 97 ? 24.504 20.587 -36.932 1.00 57.75 97 PHE A O 1
#

Radius of gyration: 28.22 Å; chains: 1; bounding box: 46×42×78 Å

pLDDT: mean 76.92, std 15.82, range [37.19, 97.12]

Secondary structure (DSSP, 8-state):
---------------------TTSPP-HHHHHHHHHHHT-----GGGHHHHHHHHHTPPPPPP------GGG-HHHHHHHHHHHHHHHHHHHHTT--

Foldseek 3Di:
DDDDDDPPPDDPPPPPDDDDPPPDPDDVVVVVVVCVVVVHDDADPVCVVVVVVVVVPDDDDDPDPDDDDPVVDVVVVVVVVVVVVVVVVVVVVVPDD

Sequence (97 aa):
STSDDGAVETKIIAQGTQIEKTGHPARPDVLAELSEVSRGKVVTADDLDALAREIYELPEPRPQVIPQALWSEWSVAASLVGLLAVFWIGRKLNGTF